Protein AF-K6UNY4-F1 (afdb_monomer)

Solvent-accessible surface area (backbone atoms only — not comparable to full-atom values): 10198 Å² total; per-residue (Å²): 124,70,64,75,51,52,80,53,54,54,68,61,72,96,62,95,69,88,68,88,69,83,76,69,54,74,38,90,79,44,67,86,55,90,56,99,63,48,75,35,54,41,42,30,48,42,50,26,50,41,54,35,52,52,50,40,58,73,66,72,37,72,72,58,36,53,54,44,44,56,48,51,52,43,45,47,40,52,61,32,39,60,62,66,69,56,60,66,61,49,50,51,46,54,44,52,56,46,47,61,55,45,84,70,66,90,60,45,66,65,61,68,76,61,51,59,73,58,47,54,54,48,46,54,54,51,49,52,52,53,41,50,60,67,50,71,81,58,101,50,92,62,46,68,57,50,43,48,54,39,48,53,52,50,52,52,53,50,52,54,41,73,74,38,96,55,65,78,76,77,75,121

Mean predicted ali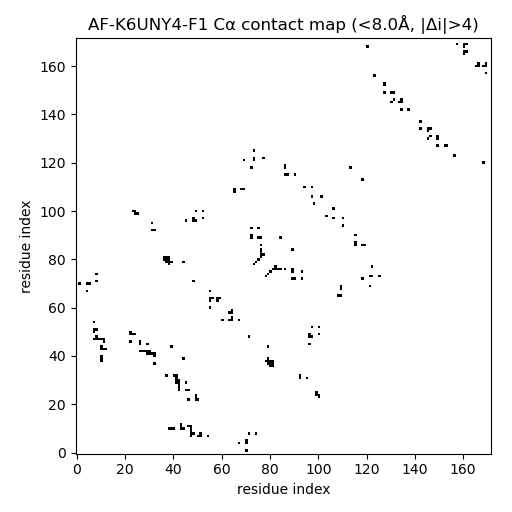gned error: 9.31 Å

Radius of gyration: 17.4 Å; Cα contacts (8 Å, |Δi|>4): 136; chains: 1; bounding box: 46×44×34 Å

Foldseek 3Di:
DCVVLVVLADLDDPDPDDDPDPPQFDLVPFPLDPDPQFPHHRSSLLSSLLSSVVVLVVVVDPVSVQVSLLVNLLCQCCPGVVVPDALVSSLVVSVVSVCRNDVDCPCVCSNPVDDRVRSVLSNLVVVLVVLVVVLPPDPDPCNVVSVVVSVVSVVVVVVVCVPDPNVVSVPD

Organism: Plasmodium cynomolgi (strain B) (NCBI:txid1120755)

Secondary structure (DSSP, 8-state):
-THHHHTT----------------S-GGG------TT-SS-HHHHHHHHHHHHHHHHHHT-HHHHHHHHHHHHHIIIIIISTT-S-HHHHHHHHHHHHHHH-SSSTTHHHHHS--HHHHHHHHHHHHHHHHHHHHTT--STTHHHHHHHHHHHHHHHHHHHHTSS-GGGS--

Structure (mmCIF, N/CA/C/O backbone):
data_AF-K6UNY4-F1
#
_entry.id   AF-K6UNY4-F1
#
loop_
_atom_site.group_PDB
_atom_site.id
_atom_site.type_symbol
_atom_site.label_atom_id
_atom_site.label_alt_id
_atom_site.label_comp_id
_atom_site.label_asym_id
_atom_site.label_entity_id
_atom_site.label_seq_id
_atom_site.pdbx_PDB_ins_code
_atom_site.Cartn_x
_atom_site.Cartn_y
_atom_site.Cartn_z
_atom_site.occupancy
_atom_site.B_iso_or_equiv
_atom_site.auth_seq_id
_atom_site.auth_comp_id
_atom_site.auth_asym_id
_atom_site.auth_atom_id
_atom_site.pdbx_PDB_model_num
ATOM 1 N N . SER A 1 1 ? -12.099 0.146 -11.524 1.00 65.62 1 SER A N 1
ATOM 2 C CA . SER A 1 1 ? -12.170 -0.749 -10.352 1.00 65.62 1 SER A CA 1
ATOM 3 C C . SER A 1 1 ? -10.755 -1.047 -9.878 1.00 65.62 1 SER A C 1
ATOM 5 O O . SER A 1 1 ? -9.877 -1.107 -10.731 1.00 65.62 1 SER A O 1
ATOM 7 N N . PHE A 1 2 ? -10.517 -1.182 -8.568 1.00 79.25 2 PHE A N 1
ATOM 8 C CA . PHE A 1 2 ? -9.184 -1.480 -8.015 1.00 79.25 2 PHE A CA 1
ATOM 9 C C . PHE A 1 2 ? -8.770 -2.955 -8.1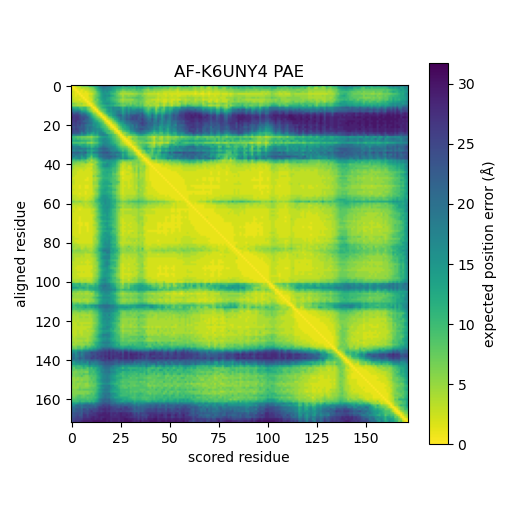47 1.00 79.25 2 PHE A C 1
ATOM 11 O O . PHE A 1 2 ? -7.586 -3.254 -8.019 1.00 79.25 2 PHE A O 1
ATOM 18 N N . THR A 1 3 ? -9.693 -3.855 -8.504 1.00 80.75 3 THR A N 1
ATOM 19 C CA . THR A 1 3 ? -9.391 -5.280 -8.751 1.00 80.75 3 THR A CA 1
ATOM 20 C C . THR A 1 3 ? -8.333 -5.496 -9.832 1.00 80.75 3 THR A C 1
ATOM 22 O O . THR A 1 3 ? -7.599 -6.477 -9.792 1.00 80.75 3 THR A O 1
ATOM 25 N N . VAL A 1 4 ? -8.192 -4.560 -10.779 1.00 86.81 4 VAL A N 1
ATOM 26 C CA . VAL A 1 4 ? -7.138 -4.627 -11.807 1.00 86.81 4 VAL A CA 1
ATOM 27 C C . VAL A 1 4 ? -5.727 -4.558 -11.221 1.00 86.81 4 VAL A C 1
ATOM 29 O O . VAL A 1 4 ? -4.806 -5.071 -11.844 1.00 86.81 4 VAL A O 1
ATOM 32 N N . TYR A 1 5 ? -5.556 -3.926 -10.056 1.00 90.44 5 TYR A N 1
ATOM 33 C CA . TYR A 1 5 ? -4.274 -3.842 -9.354 1.00 90.44 5 TYR A CA 1
ATOM 34 C C . TYR A 1 5 ? -4.118 -4.971 -8.334 1.00 90.44 5 TYR A C 1
ATOM 36 O O . TYR A 1 5 ? -3.017 -5.481 -8.168 1.00 90.44 5 TYR A O 1
ATOM 44 N N . GLU A 1 6 ? -5.216 -5.400 -7.703 1.00 85.69 6 GLU A N 1
ATOM 45 C CA . GLU A 1 6 ? -5.237 -6.537 -6.771 1.00 85.69 6 GLU A CA 1
ATOM 46 C C . GLU A 1 6 ? -4.654 -7.803 -7.400 1.00 85.69 6 GLU A C 1
ATOM 48 O O . GLU A 1 6 ? -3.786 -8.447 -6.821 1.00 85.69 6 GLU A O 1
ATOM 53 N N . ASN A 1 7 ? -5.039 -8.096 -8.642 1.00 85.19 7 ASN A N 1
ATOM 54 C CA . ASN A 1 7 ? -4.540 -9.261 -9.374 1.00 85.19 7 ASN A CA 1
ATOM 55 C C . ASN A 1 7 ? -3.038 -9.195 -9.706 1.00 85.19 7 ASN A C 1
ATOM 57 O O . ASN A 1 7 ? -2.475 -10.191 -10.149 1.00 85.19 7 ASN A O 1
ATOM 61 N N . GLN A 1 8 ? -2.401 -8.036 -9.529 1.00 87.94 8 GLN A N 1
ATOM 62 C CA . GLN A 1 8 ? -0.983 -7.811 -9.815 1.00 87.94 8 GLN A CA 1
ATOM 63 C C . GLN A 1 8 ? -0.127 -7.762 -8.538 1.00 87.94 8 GLN A C 1
ATOM 65 O O . GLN A 1 8 ? 1.098 -7.759 -8.628 1.00 87.94 8 GLN A O 1
ATOM 70 N N . LEU A 1 9 ? -0.747 -7.727 -7.350 1.00 87.19 9 LEU A N 1
ATOM 71 C CA . LEU A 1 9 ? -0.067 -7.638 -6.056 1.00 87.19 9 LEU A CA 1
ATOM 72 C C . LEU A 1 9 ? -0.468 -8.805 -5.155 1.00 87.19 9 LEU A C 1
ATOM 74 O O . LEU A 1 9 ? -1.556 -8.849 -4.587 1.00 87.19 9 LEU A O 1
ATOM 78 N N . SER A 1 10 ? 0.452 -9.744 -4.964 1.00 83.25 10 SER A N 1
ATOM 79 C CA . SER A 1 10 ? 0.277 -10.859 -4.034 1.00 83.25 10 SER A CA 1
ATOM 80 C C . SER A 1 10 ? 1.599 -11.208 -3.359 1.00 83.25 10 SER A C 1
ATOM 82 O O . SER A 1 10 ? 2.664 -10.985 -3.932 1.00 83.25 10 SER A O 1
ATOM 84 N N . CYS A 1 11 ? 1.544 -11.767 -2.143 1.00 77.62 11 CYS A N 1
ATOM 85 C CA . CYS A 1 11 ? 2.713 -12.441 -1.582 1.00 77.62 11 CYS A CA 1
ATOM 86 C C . CYS A 1 11 ? 2.977 -13.675 -2.460 1.00 77.62 11 CYS A C 1
ATOM 88 O O . CYS A 1 11 ? 2.321 -14.706 -2.287 1.00 77.62 11 CYS A O 1
ATOM 90 N N . VAL A 1 12 ? 3.874 -13.572 -3.441 1.00 65.50 12 VAL A N 1
ATOM 91 C CA . VAL A 1 12 ? 4.256 -14.726 -4.260 1.00 65.50 12 VAL A CA 1
ATOM 92 C C . VAL A 1 12 ? 4.919 -15.733 -3.325 1.00 65.50 12 VAL A C 1
ATOM 94 O O . VAL A 1 12 ? 5.939 -15.431 -2.710 1.00 65.50 12 VAL A O 1
ATOM 97 N N . LYS A 1 13 ? 4.312 -16.912 -3.159 1.00 53.78 13 LYS A N 1
ATOM 98 C CA . LYS A 1 13 ? 4.982 -18.030 -2.489 1.00 53.78 13 LYS A CA 1
ATOM 99 C C . LYS A 1 13 ? 6.127 -18.465 -3.393 1.00 53.78 13 LYS A C 1
ATOM 101 O O . LYS A 1 13 ? 5.917 -18.556 -4.600 1.00 53.78 13 LYS A O 1
ATOM 106 N N . ASP A 1 14 ? 7.304 -18.722 -2.830 1.00 47.94 14 ASP A N 1
ATOM 107 C CA . ASP A 1 14 ? 8.400 -19.337 -3.576 1.00 47.94 14 ASP A CA 1
ATOM 108 C C . ASP A 1 14 ? 7.951 -20.745 -4.007 1.00 47.94 14 ASP A C 1
ATOM 110 O O . ASP A 1 14 ? 8.086 -21.712 -3.265 1.00 47.94 14 ASP A O 1
ATOM 114 N N . ASN A 1 15 ? 7.332 -20.843 -5.179 1.00 39.41 15 ASN A N 1
ATOM 115 C CA . ASN A 1 15 ? 7.128 -22.093 -5.889 1.00 39.41 15 ASN A CA 1
ATOM 116 C C . ASN A 1 15 ? 8.170 -22.118 -7.010 1.00 39.41 15 ASN A C 1
ATOM 118 O O . ASN A 1 15 ? 8.270 -21.157 -7.772 1.00 39.41 15 ASN A O 1
ATOM 122 N N . GLU A 1 16 ? 8.925 -23.212 -7.105 1.00 41.25 16 GLU A N 1
ATOM 123 C CA . GLU A 1 16 ? 9.970 -23.500 -8.105 1.00 41.25 16 GLU A CA 1
ATOM 124 C C . GLU A 1 16 ? 9.465 -23.588 -9.563 1.00 41.25 16 GLU A C 1
ATOM 126 O O . GLU A 1 16 ? 10.080 -24.250 -10.396 1.00 41.25 16 GLU A O 1
ATOM 131 N N . ASP A 1 17 ? 8.355 -22.946 -9.9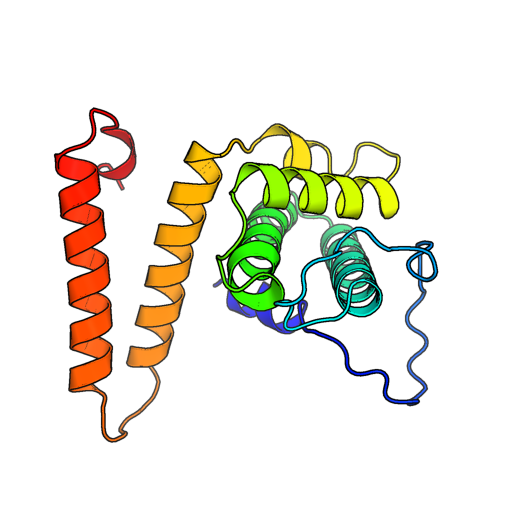22 1.00 33.78 17 ASP A N 1
ATOM 132 C CA . ASP A 1 17 ? 7.822 -23.030 -11.278 1.00 33.78 17 ASP A CA 1
ATOM 133 C C . ASP A 1 17 ? 8.307 -21.856 -12.131 1.00 33.78 17 ASP A C 1
ATOM 135 O O . ASP A 1 17 ? 7.710 -20.781 -12.143 1.00 33.78 17 ASP A O 1
ATOM 139 N N . GLY A 1 18 ? 9.466 -22.066 -12.764 1.00 41.44 18 GLY A N 1
ATOM 140 C CA . GLY A 1 18 ? 9.686 -21.969 -14.217 1.00 41.44 18 GLY A CA 1
ATOM 141 C C . GLY A 1 18 ? 9.298 -20.717 -15.014 1.00 41.44 18 GLY A C 1
ATOM 142 O O . GLY A 1 18 ? 9.656 -20.634 -16.188 1.00 41.44 18 GLY A O 1
ATOM 143 N N . SER A 1 19 ? 8.610 -19.730 -14.449 1.00 38.00 19 SER A N 1
ATOM 144 C CA . SER A 1 19 ? 8.221 -18.524 -15.167 1.00 38.00 19 SER A CA 1
ATOM 145 C C . SER A 1 19 ? 9.337 -17.499 -15.032 1.00 38.00 19 SER A C 1
ATOM 147 O O . SER A 1 19 ? 9.610 -16.987 -13.947 1.00 38.00 19 SER A O 1
ATOM 149 N N . THR A 1 20 ? 10.017 -17.222 -16.144 1.00 35.47 20 THR A N 1
ATOM 150 C CA . THR A 1 20 ? 11.133 -16.275 -16.231 1.00 35.47 20 THR A CA 1
ATOM 151 C C . THR A 1 20 ? 10.605 -14.849 -16.075 1.00 35.47 20 THR A C 1
ATOM 153 O O . THR A 1 20 ? 10.439 -14.099 -17.034 1.00 35.47 20 THR A O 1
ATOM 156 N N . VAL A 1 21 ? 10.284 -14.476 -14.841 1.00 42.53 21 VAL A N 1
ATOM 157 C CA . VAL A 1 21 ? 10.074 -13.086 -14.461 1.00 42.53 21 VAL A CA 1
ATOM 158 C C . VAL A 1 21 ? 11.443 -12.427 -14.541 1.00 42.53 21 VAL A C 1
ATOM 160 O O . VAL A 1 21 ? 12.383 -12.860 -13.877 1.00 42.53 21 VAL A O 1
ATOM 163 N N . ILE A 1 22 ? 11.586 -11.421 -15.400 1.00 38.44 22 ILE A N 1
ATOM 164 C CA . ILE A 1 22 ? 12.804 -10.616 -15.450 1.00 38.44 22 ILE A CA 1
ATOM 165 C C . ILE A 1 22 ? 12.856 -9.849 -14.124 1.00 38.44 22 ILE A C 1
ATOM 167 O O . ILE A 1 22 ? 12.166 -8.848 -13.953 1.00 38.44 22 ILE A O 1
ATOM 171 N N . ILE A 1 23 ? 13.620 -10.371 -13.162 1.00 45.38 23 ILE A N 1
ATOM 172 C CA . ILE A 1 23 ? 13.859 -9.737 -11.863 1.00 45.38 23 ILE A CA 1
ATOM 173 C C . ILE A 1 23 ? 14.762 -8.532 -12.124 1.00 45.38 23 ILE A C 1
ATOM 175 O O . ILE A 1 23 ? 15.988 -8.634 -12.131 1.00 45.38 23 ILE A O 1
ATOM 179 N N . THR A 1 24 ? 14.159 -7.387 -12.416 1.00 45.94 24 THR A N 1
ATOM 180 C CA . THR A 1 24 ? 14.862 -6.107 -12.456 1.00 45.94 24 THR A CA 1
ATOM 181 C C . THR A 1 24 ? 14.805 -5.480 -11.068 1.00 45.94 24 THR A C 1
ATOM 183 O O . THR A 1 24 ? 13.966 -4.623 -10.803 1.00 45.94 24 THR A O 1
ATOM 186 N N . GLY A 1 25 ? 15.705 -5.936 -10.196 1.00 54.66 25 GLY A N 1
ATOM 187 C CA . GLY A 1 25 ? 16.017 -5.304 -8.917 1.00 54.66 25 GLY A CA 1
ATOM 188 C C . GLY A 1 25 ? 16.633 -6.270 -7.893 1.00 54.66 25 GLY A C 1
ATOM 189 O O . GLY A 1 25 ? 16.647 -7.488 -8.064 1.00 54.66 25 GLY A O 1
ATOM 190 N N . ASN A 1 26 ? 17.304 -5.730 -6.869 1.00 68.81 26 ASN A N 1
ATOM 191 C CA . ASN A 1 26 ? 18.214 -6.504 -6.007 1.00 68.81 26 ASN A CA 1
ATOM 192 C C . ASN A 1 26 ? 17.502 -7.176 -4.805 1.00 68.81 26 ASN A C 1
ATOM 194 O O . ASN A 1 26 ? 17.989 -7.070 -3.676 1.00 68.81 26 ASN A O 1
ATOM 198 N N . CYS A 1 27 ? 16.258 -7.664 -4.911 1.00 79.38 27 CYS A N 1
ATOM 199 C CA . CYS A 1 27 ? 15.427 -8.002 -3.726 1.00 79.38 27 CYS A CA 1
ATOM 200 C C . CYS A 1 27 ? 16.036 -9.012 -2.738 1.00 79.38 27 CYS A C 1
ATOM 202 O O . CYS A 1 27 ? 15.536 -9.140 -1.623 1.00 79.38 27 CYS A O 1
ATOM 204 N N . ASN A 1 28 ? 17.099 -9.714 -3.126 1.00 74.12 28 ASN A N 1
ATOM 205 C CA . ASN A 1 28 ? 17.762 -10.729 -2.311 1.00 74.12 28 ASN A CA 1
ATOM 206 C C . ASN A 1 28 ? 18.360 -10.170 -1.006 1.00 74.12 28 ASN A C 1
ATOM 208 O O . ASN A 1 28 ? 18.362 -10.878 -0.006 1.00 74.12 28 ASN A O 1
ATOM 212 N N . ASP A 1 29 ? 18.772 -8.897 -0.993 1.00 75.69 29 ASP A N 1
ATOM 213 C CA . ASP A 1 29 ? 19.346 -8.238 0.194 1.00 75.69 29 ASP A CA 1
ATOM 214 C C . ASP A 1 29 ? 18.340 -7.322 0.916 1.00 75.69 29 ASP A C 1
ATOM 216 O O . ASP A 1 29 ? 18.713 -6.481 1.738 1.00 75.69 29 ASP A O 1
ATOM 220 N N . PHE A 1 30 ? 17.054 -7.390 0.559 1.00 79.31 30 PHE A N 1
ATOM 221 C CA . PHE A 1 30 ? 16.054 -6.493 1.122 1.00 79.31 30 PHE A CA 1
ATOM 222 C C . PHE A 1 30 ? 15.593 -6.959 2.511 1.00 79.31 30 PHE A C 1
ATOM 224 O O . PHE A 1 30 ? 14.796 -7.888 2.640 1.00 79.31 30 PHE A O 1
ATOM 231 N N . ASN A 1 31 ? 16.035 -6.229 3.539 1.00 70.00 31 ASN A N 1
ATOM 232 C CA . ASN A 1 31 ? 15.664 -6.435 4.944 1.00 70.00 31 ASN A CA 1
ATOM 233 C C . ASN A 1 31 ? 14.775 -5.311 5.507 1.00 70.00 31 ASN A C 1
ATOM 235 O O . ASN A 1 31 ? 14.704 -5.133 6.717 1.00 70.00 31 ASN A O 1
ATOM 239 N N . GLY A 1 32 ? 14.077 -4.548 4.656 1.00 63.88 32 GLY A N 1
ATOM 240 C CA . GLY A 1 32 ? 13.306 -3.363 5.074 1.00 63.88 32 GLY A CA 1
ATOM 241 C C . GLY A 1 32 ? 12.095 -3.637 5.983 1.00 63.88 32 GLY A C 1
ATOM 242 O O . GLY A 1 32 ? 11.385 -2.709 6.355 1.00 63.88 32 GLY A O 1
ATOM 243 N N . LEU A 1 33 ? 11.842 -4.897 6.346 1.00 64.44 33 LEU A N 1
ATOM 244 C CA . LEU A 1 33 ? 10.772 -5.314 7.245 1.00 64.44 33 LEU A CA 1
ATOM 245 C C . LEU A 1 33 ? 11.342 -6.208 8.351 1.00 64.44 33 LEU A C 1
ATOM 247 O O . LEU A 1 33 ? 11.385 -7.425 8.213 1.00 64.44 33 LEU A O 1
ATOM 251 N N . ASP A 1 34 ? 11.709 -5.609 9.483 1.00 57.78 34 ASP A N 1
ATOM 252 C CA . ASP A 1 34 ? 12.049 -6.335 10.721 1.00 57.78 34 ASP A CA 1
ATOM 253 C C . ASP A 1 34 ? 10.801 -6.527 11.614 1.00 57.78 34 ASP A C 1
ATOM 255 O O . ASP A 1 34 ? 10.824 -6.489 12.846 1.00 57.78 34 ASP A O 1
ATOM 259 N N . LEU A 1 35 ? 9.638 -6.653 10.968 1.00 55.28 35 LEU A N 1
ATOM 260 C CA . LEU A 1 35 ? 8.340 -6.658 11.625 1.00 55.28 35 LEU A CA 1
ATOM 261 C C . LEU A 1 35 ? 7.849 -8.100 11.751 1.00 55.28 35 LEU A C 1
ATOM 263 O O . LEU A 1 35 ? 7.453 -8.726 10.770 1.00 55.28 35 LEU A O 1
ATOM 267 N N . LYS A 1 36 ? 7.807 -8.598 12.993 1.00 56.34 36 LYS A N 1
ATOM 268 C CA . LYS A 1 36 ? 7.304 -9.929 13.407 1.00 56.34 36 LYS A CA 1
ATOM 269 C C . LYS A 1 36 ? 5.839 -10.228 13.018 1.00 56.34 36 LYS A C 1
ATOM 271 O O . LYS A 1 36 ? 5.296 -11.249 13.423 1.00 56.34 36 LYS A O 1
ATOM 276 N N . TRP A 1 37 ? 5.192 -9.338 12.270 1.00 56.53 37 TRP A N 1
ATOM 277 C CA . TRP A 1 37 ? 3.754 -9.316 12.000 1.00 56.53 37 TRP A CA 1
ATOM 278 C C . TRP A 1 37 ? 3.422 -9.188 10.513 1.00 56.53 37 TRP A C 1
ATOM 280 O O . TRP A 1 37 ? 2.341 -8.717 10.169 1.00 56.53 37 TRP A O 1
ATOM 290 N N . THR A 1 38 ? 4.348 -9.561 9.632 1.00 65.44 38 THR A N 1
ATOM 291 C CA . THR A 1 38 ? 4.150 -9.443 8.189 1.00 65.44 38 THR A CA 1
ATOM 292 C C . THR A 1 38 ? 3.511 -10.698 7.606 1.00 65.44 38 THR A C 1
ATOM 294 O O . THR A 1 38 ? 3.878 -11.826 7.938 1.00 65.44 38 THR A O 1
ATOM 297 N N . LYS A 1 39 ? 2.528 -10.507 6.721 1.00 76.31 39 LYS A N 1
ATOM 298 C CA . LYS A 1 39 ? 1.897 -11.611 5.978 1.00 76.31 39 LYS A CA 1
ATOM 299 C C . LYS A 1 39 ? 2.778 -12.122 4.831 1.00 76.31 39 LYS A C 1
ATOM 301 O O . LYS A 1 39 ? 2.671 -13.287 4.456 1.00 76.31 39 LYS A O 1
ATOM 306 N N . CYS A 1 40 ? 3.629 -11.252 4.283 1.00 80.38 40 CYS A N 1
ATOM 307 C CA . CYS A 1 40 ? 4.660 -11.590 3.304 1.00 80.38 40 CYS A CA 1
ATOM 308 C C . CYS A 1 40 ? 6.047 -11.403 3.937 1.00 80.38 40 CYS A C 1
ATOM 310 O O . CYS A 1 40 ? 6.236 -10.466 4.708 1.00 80.38 40 CYS A O 1
ATOM 312 N N . SER A 1 41 ? 7.048 -12.197 3.551 1.00 83.69 41 SER A N 1
ATOM 313 C CA . SER A 1 41 ? 8.437 -11.879 3.915 1.00 83.69 41 SER A CA 1
ATOM 314 C C . SER A 1 41 ? 8.912 -10.578 3.246 1.00 83.69 41 SER A C 1
ATOM 316 O O . SER A 1 41 ? 8.320 -10.116 2.262 1.00 83.69 41 SER A O 1
ATOM 318 N N . SER A 1 42 ? 10.008 -9.994 3.736 1.00 83.31 42 SER A N 1
ATOM 319 C CA . SER A 1 42 ? 10.645 -8.815 3.127 1.00 83.31 42 SER A CA 1
ATOM 320 C C . SER A 1 42 ? 10.933 -9.042 1.641 1.00 83.31 42 SER A C 1
ATOM 322 O O . SER A 1 42 ? 10.519 -8.249 0.796 1.00 83.31 42 SER A O 1
ATOM 324 N N . ILE A 1 43 ? 11.551 -10.178 1.310 1.00 84.50 43 ILE A N 1
ATOM 325 C CA . ILE A 1 43 ? 11.901 -10.555 -0.066 1.00 84.50 43 ILE A CA 1
ATOM 326 C C . ILE A 1 43 ? 10.644 -10.707 -0.932 1.00 84.50 43 ILE A C 1
ATOM 328 O O . ILE A 1 43 ? 10.601 -10.187 -2.046 1.00 84.50 43 ILE A O 1
ATOM 332 N N . GLN A 1 44 ? 9.601 -11.373 -0.424 1.00 85.94 44 GLN A N 1
ATOM 333 C CA . GLN A 1 44 ? 8.336 -11.538 -1.150 1.00 85.94 44 GLN A CA 1
ATOM 334 C C . GLN A 1 44 ? 7.658 -10.194 -1.415 1.00 85.94 44 GLN A C 1
ATOM 336 O O . GLN A 1 44 ? 7.168 -9.959 -2.517 1.00 85.94 44 GLN A O 1
ATOM 341 N N . THR A 1 45 ? 7.664 -9.303 -0.422 1.00 88.31 45 THR A N 1
ATOM 342 C CA . THR A 1 45 ? 7.123 -7.945 -0.546 1.00 88.31 45 THR A CA 1
ATOM 343 C C . THR A 1 45 ? 7.866 -7.165 -1.623 1.00 88.31 45 THR A C 1
ATOM 345 O O . THR A 1 45 ? 7.237 -6.583 -2.503 1.00 88.31 45 THR A O 1
ATOM 348 N N . CYS A 1 46 ? 9.199 -7.208 -1.591 1.00 89.06 46 CYS A N 1
ATOM 349 C CA . CYS A 1 46 ? 10.048 -6.548 -2.573 1.00 89.06 46 CYS A CA 1
ATOM 350 C C . CYS A 1 46 ? 9.763 -7.051 -3.994 1.00 89.06 46 CYS A C 1
ATOM 352 O O . CYS A 1 46 ? 9.442 -6.252 -4.870 1.00 89.06 46 CYS A O 1
ATOM 354 N N . ARG A 1 47 ? 9.757 -8.374 -4.210 1.00 88.06 47 ARG A N 1
ATOM 355 C CA . ARG A 1 47 ? 9.492 -8.973 -5.530 1.00 88.06 47 ARG A CA 1
ATOM 356 C C . ARG A 1 47 ? 8.093 -8.647 -6.054 1.00 88.06 47 ARG A C 1
ATOM 358 O O . ARG A 1 47 ? 7.927 -8.373 -7.240 1.00 88.06 47 ARG A O 1
ATOM 365 N N . ALA A 1 48 ? 7.084 -8.671 -5.183 1.00 90.38 48 ALA A N 1
ATOM 366 C CA . ALA A 1 48 ? 5.721 -8.306 -5.555 1.00 90.38 48 ALA A CA 1
ATOM 367 C C . ALA A 1 48 ? 5.642 -6.848 -6.031 1.00 90.38 48 ALA A C 1
ATOM 369 O O . ALA A 1 48 ? 5.011 -6.568 -7.050 1.00 90.38 48 ALA A O 1
ATOM 370 N N . VAL A 1 49 ? 6.320 -5.935 -5.331 1.00 91.50 49 VAL A N 1
ATOM 371 C CA . VAL A 1 49 ? 6.372 -4.520 -5.710 1.00 91.50 49 VAL A CA 1
ATOM 372 C C . VAL A 1 49 ? 7.158 -4.305 -7.001 1.00 91.50 49 VAL A C 1
ATOM 374 O O . VAL A 1 49 ? 6.661 -3.598 -7.870 1.00 91.50 49 VAL A O 1
ATOM 377 N N . GLU A 1 50 ? 8.315 -4.941 -7.191 1.00 89.50 50 GLU A N 1
ATOM 378 C CA . GLU A 1 50 ? 9.074 -4.839 -8.450 1.00 89.50 50 GLU A CA 1
ATOM 379 C C . GLU A 1 50 ? 8.239 -5.286 -9.658 1.00 89.50 50 GLU A C 1
ATOM 381 O O . GLU A 1 50 ? 8.147 -4.570 -10.657 1.00 89.50 50 GLU A O 1
ATOM 386 N N . ASN A 1 51 ? 7.558 -6.431 -9.553 1.00 89.44 51 ASN A N 1
ATOM 387 C CA . ASN A 1 51 ? 6.672 -6.924 -10.609 1.00 89.44 51 ASN A CA 1
ATOM 388 C C . ASN A 1 51 ? 5.523 -5.958 -10.892 1.00 89.44 51 ASN A C 1
ATOM 390 O O . ASN A 1 51 ? 5.179 -5.705 -12.048 1.00 89.44 51 ASN A O 1
ATOM 394 N N . PHE A 1 52 ? 4.944 -5.391 -9.838 1.00 93.00 52 PHE A N 1
ATOM 395 C CA . PHE A 1 52 ? 3.868 -4.427 -9.970 1.00 93.00 52 PHE A CA 1
ATOM 396 C C . PHE A 1 52 ? 4.332 -3.130 -10.642 1.00 93.00 52 PHE A C 1
ATOM 398 O O . PHE A 1 52 ? 3.655 -2.632 -11.540 1.00 93.00 52 PHE A O 1
ATOM 405 N N . LEU A 1 53 ? 5.493 -2.594 -10.261 1.00 92.19 53 LEU A N 1
ATOM 406 C CA . LEU A 1 53 ? 6.059 -1.385 -10.862 1.00 92.19 53 LEU A CA 1
ATOM 407 C C . LEU A 1 53 ? 6.429 -1.613 -12.335 1.00 92.19 53 LEU A C 1
ATOM 409 O O . LEU A 1 53 ? 6.071 -0.783 -13.174 1.00 92.19 53 LEU A O 1
ATOM 413 N N . ASN A 1 54 ? 7.003 -2.774 -12.671 1.00 90.31 54 ASN A N 1
ATOM 414 C CA . ASN A 1 54 ? 7.205 -3.225 -14.055 1.00 90.31 54 ASN A CA 1
ATOM 415 C C . ASN A 1 54 ? 5.898 -3.202 -14.856 1.00 90.31 54 ASN A C 1
ATOM 417 O O . ASN A 1 54 ? 5.835 -2.647 -15.958 1.00 90.31 54 ASN A O 1
ATOM 421 N N . HIS A 1 55 ? 4.827 -3.756 -14.286 1.00 91.69 55 HIS A N 1
ATOM 422 C CA . HIS A 1 55 ? 3.507 -3.737 -14.909 1.00 91.69 55 HIS A CA 1
ATOM 423 C C . HIS A 1 55 ? 2.995 -2.303 -15.118 1.00 91.69 55 HIS A C 1
ATOM 425 O O . HIS A 1 55 ? 2.599 -1.949 -16.231 1.00 91.69 55 HIS A O 1
ATOM 431 N N . LEU A 1 56 ? 3.063 -1.442 -14.096 1.00 92.25 56 LEU A N 1
ATOM 432 C CA . LEU A 1 56 ? 2.647 -0.039 -14.210 1.00 92.25 56 LEU A CA 1
ATOM 433 C C . LEU A 1 56 ? 3.422 0.715 -15.299 1.00 92.25 56 LEU A C 1
ATOM 435 O O . LEU A 1 56 ? 2.816 1.494 -16.040 1.00 92.25 56 LEU A O 1
ATOM 439 N N . GLN A 1 57 ? 4.733 0.485 -15.405 1.00 90.25 57 GLN A N 1
ATOM 440 C CA . GLN A 1 57 ? 5.581 1.101 -16.423 1.00 90.25 57 GLN A CA 1
ATOM 441 C C . GLN A 1 57 ? 5.205 0.619 -17.829 1.00 90.25 57 GLN A C 1
ATOM 443 O O . GLN A 1 57 ? 5.064 1.439 -18.737 1.00 90.25 57 GLN A O 1
ATOM 448 N N . SER A 1 58 ? 4.959 -0.684 -18.004 1.00 90.19 58 SER A N 1
ATOM 449 C CA . SER A 1 58 ? 4.580 -1.269 -19.299 1.00 90.19 58 SER A CA 1
ATOM 450 C C . SER A 1 58 ? 3.261 -0.716 -19.854 1.00 90.19 58 SER A C 1
ATOM 452 O O . SER A 1 58 ? 3.099 -0.566 -21.064 1.00 90.19 58 SER A O 1
ATOM 454 N N . MET A 1 59 ? 2.329 -0.346 -18.970 1.00 90.69 59 MET A N 1
ATOM 455 C CA . MET A 1 59 ? 1.028 0.205 -19.353 1.00 90.69 59 MET A CA 1
ATOM 456 C C . MET A 1 59 ? 1.115 1.644 -19.881 1.00 90.69 59 MET A C 1
ATOM 458 O O . MET A 1 59 ? 0.185 2.086 -20.557 1.00 90.69 59 MET A O 1
ATOM 462 N N . ASN A 1 60 ? 2.198 2.368 -19.564 1.00 85.88 60 ASN A N 1
ATOM 463 C CA . ASN A 1 60 ? 2.522 3.713 -20.053 1.00 85.88 60 ASN A CA 1
ATOM 464 C C . ASN A 1 60 ? 1.345 4.717 -20.000 1.00 85.88 60 ASN A C 1
ATOM 466 O O . ASN A 1 60 ? 1.067 5.451 -20.951 1.00 85.88 60 ASN A O 1
ATOM 470 N N . LYS A 1 61 ? 0.600 4.728 -18.887 1.00 90.88 61 LYS A N 1
ATOM 471 C CA . LYS A 1 61 ? -0.573 5.593 -18.678 1.00 90.88 61 LYS A CA 1
ATOM 472 C C . LYS A 1 61 ? -0.496 6.275 -17.321 1.00 90.88 61 LYS A C 1
ATOM 474 O O . LYS A 1 61 ? -0.713 5.632 -16.301 1.00 90.88 61 LYS A O 1
ATOM 479 N N . ALA A 1 62 ? -0.301 7.593 -17.315 1.00 87.81 62 ALA A N 1
ATOM 480 C CA . ALA A 1 62 ? -0.098 8.366 -16.087 1.00 87.81 62 ALA A CA 1
ATOM 481 C C . ALA A 1 62 ? -1.188 8.145 -15.018 1.00 87.81 62 ALA A C 1
ATOM 483 O O . ALA A 1 62 ? -0.864 7.920 -13.857 1.00 87.81 62 ALA A O 1
ATOM 484 N N . SER A 1 63 ? -2.472 8.148 -15.399 1.00 89.19 63 SER A N 1
ATOM 485 C CA . SER A 1 63 ? -3.582 7.924 -14.457 1.00 89.19 63 SER A CA 1
ATOM 486 C C . SER A 1 63 ? -3.660 6.484 -13.940 1.00 89.19 63 SER A C 1
ATOM 488 O O . SER A 1 63 ? -4.096 6.255 -12.812 1.00 89.19 63 SER A O 1
ATOM 490 N N . TYR A 1 64 ? -3.233 5.508 -14.746 1.00 91.00 64 TYR A N 1
ATOM 491 C CA . TYR A 1 64 ? -3.135 4.110 -14.331 1.00 91.00 64 TYR A CA 1
ATOM 492 C C . TYR A 1 64 ? -1.994 3.932 -13.328 1.00 91.00 64 TYR A C 1
ATOM 494 O O . TYR A 1 64 ? -2.198 3.368 -12.259 1.00 91.00 64 TYR A O 1
ATOM 502 N N . THR A 1 65 ? -0.826 4.501 -13.623 1.00 90.88 65 THR A N 1
ATOM 503 C CA . THR A 1 65 ? 0.334 4.507 -12.728 1.00 90.88 65 THR A CA 1
ATOM 504 C C . THR A 1 65 ? 0.011 5.186 -11.398 1.00 90.88 65 THR A C 1
ATOM 506 O O . THR A 1 65 ? 0.270 4.618 -10.342 1.00 90.88 65 THR A O 1
ATOM 509 N N . GLU A 1 66 ? -0.626 6.360 -11.423 1.00 89.38 66 GLU A N 1
ATOM 510 C CA . GLU A 1 66 ? -0.994 7.091 -10.205 1.00 89.38 66 GLU A CA 1
ATOM 511 C C . GLU A 1 66 ? -1.955 6.284 -9.316 1.00 89.38 66 GLU A C 1
ATOM 513 O O . GLU A 1 66 ? -1.758 6.176 -8.104 1.00 89.38 66 GLU A O 1
ATOM 518 N N . ASN A 1 67 ? -2.985 5.676 -9.908 1.00 89.81 67 ASN A N 1
ATOM 519 C CA . ASN A 1 67 ? -3.928 4.834 -9.174 1.00 89.81 67 ASN A CA 1
ATOM 520 C C . ASN A 1 67 ? -3.305 3.507 -8.715 1.00 89.81 67 ASN A C 1
ATOM 522 O O . ASN A 1 67 ? -3.659 3.012 -7.646 1.00 89.81 67 ASN A O 1
ATOM 526 N N . GLY A 1 68 ? -2.354 2.965 -9.474 1.00 92.44 68 GLY A N 1
ATOM 527 C CA . GLY A 1 68 ? -1.559 1.814 -9.067 1.00 92.44 68 GLY A CA 1
ATOM 528 C C . GLY A 1 68 ? -0.721 2.117 -7.830 1.00 92.44 68 GLY A C 1
ATOM 529 O O . GLY A 1 68 ? -0.759 1.357 -6.869 1.00 92.44 68 GLY A O 1
ATOM 530 N N . CYS A 1 69 ? -0.054 3.269 -7.789 1.00 92.75 69 CYS A N 1
ATOM 531 C CA . CYS A 1 69 ? 0.725 3.703 -6.629 1.00 92.75 69 CYS A CA 1
ATOM 532 C C . CYS A 1 69 ? -0.133 3.889 -5.366 1.00 92.75 69 CYS A C 1
ATOM 534 O O . CYS A 1 69 ? 0.259 3.444 -4.287 1.00 92.75 69 CYS A O 1
ATOM 536 N N . LYS A 1 70 ? -1.346 4.450 -5.506 1.00 91.44 70 LYS A N 1
ATOM 537 C CA . LYS A 1 70 ? -2.348 4.503 -4.422 1.00 91.44 70 LYS A CA 1
ATOM 538 C C . LYS A 1 70 ? -2.660 3.109 -3.881 1.00 91.44 70 LYS A C 1
ATOM 540 O O . LYS A 1 70 ? -2.641 2.879 -2.674 1.00 91.44 70 LYS A O 1
ATOM 545 N N . TYR A 1 71 ? -2.947 2.177 -4.784 1.00 92.81 71 TYR A N 1
ATOM 546 C CA . TYR A 1 71 ? -3.310 0.820 -4.405 1.00 92.81 71 TYR A CA 1
ATOM 547 C C . TYR A 1 71 ? -2.132 0.047 -3.790 1.00 92.81 71 TYR A C 1
ATOM 549 O O . TYR A 1 71 ? -2.320 -0.661 -2.806 1.00 92.81 71 TYR A O 1
ATOM 557 N N . MET A 1 72 ? -0.910 0.229 -4.296 1.00 94.00 72 MET A N 1
ATOM 558 C CA . MET A 1 72 ? 0.297 -0.381 -3.733 1.00 94.00 72 MET A CA 1
ATOM 559 C C . MET A 1 72 ? 0.526 0.038 -2.281 1.00 94.00 72 MET A C 1
ATOM 561 O O . MET A 1 72 ? 0.823 -0.812 -1.444 1.00 94.00 72 MET A O 1
ATOM 565 N N . TYR A 1 73 ? 0.333 1.322 -1.960 1.00 93.56 73 TYR A N 1
ATOM 566 C CA . TYR A 1 73 ? 0.401 1.784 -0.575 1.00 93.56 73 TYR A CA 1
ATOM 567 C C . TYR A 1 73 ? -0.644 1.090 0.309 1.00 93.56 73 TYR A C 1
ATOM 569 O O . TYR A 1 73 ? -0.317 0.607 1.391 1.00 93.56 73 TYR A O 1
ATOM 577 N N . TYR A 1 74 ? -1.892 0.999 -0.163 1.00 92.56 74 TYR A N 1
ATOM 578 C CA . TYR A 1 74 ? -2.952 0.281 0.548 1.00 92.56 74 TYR A CA 1
ATOM 579 C C . TYR A 1 74 ? -2.605 -1.184 0.792 1.00 92.56 74 TYR A C 1
ATOM 581 O O . TYR A 1 74 ? -2.763 -1.674 1.907 1.00 92.56 74 TYR A O 1
ATOM 589 N N . TRP A 1 75 ? -2.104 -1.871 -0.231 1.00 92.88 75 TRP A N 1
ATOM 590 C CA . TRP A 1 75 ? -1.692 -3.263 -0.127 1.00 92.88 75 TRP A CA 1
ATOM 591 C C . TRP A 1 75 ? -0.566 -3.440 0.901 1.00 92.88 75 TRP A C 1
ATOM 593 O O . TRP A 1 75 ? -0.675 -4.300 1.773 1.00 92.88 75 TRP A O 1
ATOM 603 N N . LEU A 1 76 ? 0.460 -2.582 0.883 1.00 91.94 76 LEU A N 1
ATOM 604 C CA . LEU A 1 76 ? 1.522 -2.606 1.893 1.00 91.94 76 LEU A CA 1
ATOM 605 C C . LEU A 1 76 ? 0.958 -2.397 3.301 1.00 91.94 76 LEU A C 1
ATOM 607 O O . LEU A 1 76 ? 1.190 -3.221 4.182 1.00 91.94 76 LEU A O 1
ATOM 611 N N . TYR A 1 77 ? 0.186 -1.330 3.511 1.00 91.62 77 TYR A N 1
ATOM 612 C CA . TYR A 1 77 ? -0.320 -0.977 4.835 1.00 91.62 77 TYR A CA 1
ATOM 613 C C . TYR A 1 77 ? -1.292 -2.021 5.394 1.00 91.62 77 TYR A C 1
ATOM 615 O O . TYR A 1 77 ? -1.117 -2.510 6.506 1.00 91.62 77 TYR A O 1
ATOM 623 N N . VAL A 1 78 ? -2.314 -2.384 4.619 1.00 88.88 78 VAL A N 1
ATOM 624 C CA . VAL A 1 78 ? -3.428 -3.204 5.108 1.00 88.88 78 VAL A CA 1
ATOM 625 C C . VAL A 1 78 ? -3.134 -4.691 4.984 1.00 88.88 78 VAL A C 1
ATOM 627 O O . VAL A 1 78 ? -3.446 -5.451 5.895 1.00 88.88 78 VAL A O 1
ATOM 630 N N . VAL A 1 79 ? -2.548 -5.131 3.868 1.00 86.62 79 VAL A N 1
ATOM 631 C CA . VAL A 1 79 ? -2.400 -6.564 3.569 1.00 86.62 79 VAL A CA 1
ATOM 632 C C . VAL A 1 79 ? -1.076 -7.115 4.082 1.00 86.62 79 VAL A C 1
ATOM 634 O O . VAL A 1 79 ? -1.062 -8.198 4.669 1.00 86.62 79 VAL A O 1
ATOM 637 N N . VAL A 1 80 ? 0.031 -6.404 3.857 1.00 88.38 80 VAL A N 1
ATOM 638 C CA . VAL A 1 80 ? 1.369 -6.876 4.253 1.00 88.38 80 VAL A CA 1
ATOM 639 C C . VAL A 1 80 ? 1.633 -6.603 5.728 1.00 88.38 80 VAL A C 1
ATOM 641 O O . VAL A 1 80 ? 2.089 -7.499 6.436 1.00 88.38 80 VAL A O 1
ATOM 644 N N . LEU A 1 81 ? 1.339 -5.380 6.172 1.00 88.31 81 LEU A N 1
ATOM 645 C CA . LEU A 1 81 ? 1.669 -4.855 7.498 1.00 88.31 81 LEU A CA 1
ATOM 646 C C . LEU A 1 81 ? 0.531 -4.975 8.522 1.00 88.31 81 LEU A C 1
ATOM 648 O O . LEU A 1 81 ? 0.717 -4.593 9.679 1.00 88.31 81 LEU A O 1
ATOM 652 N N . ASP A 1 82 ? -0.633 -5.485 8.107 1.00 87.31 82 ASP A N 1
ATOM 653 C CA . ASP A 1 82 ? -1.809 -5.695 8.966 1.00 87.31 82 ASP A CA 1
ATOM 654 C C . ASP A 1 82 ? -2.268 -4.413 9.690 1.00 87.31 82 ASP A C 1
ATOM 656 O O . ASP A 1 82 ? -2.768 -4.447 10.809 1.00 87.31 82 ASP A O 1
ATOM 660 N N . SER A 1 83 ? -2.045 -3.248 9.071 1.00 87.88 83 SER A N 1
ATOM 661 C CA . SER A 1 83 ? -2.330 -1.910 9.619 1.00 87.88 83 SER A CA 1
ATOM 662 C C . SER A 1 83 ? -1.703 -1.630 10.998 1.00 87.88 83 SER A C 1
ATOM 664 O O . SER A 1 83 ? -2.170 -0.758 11.726 1.00 87.88 83 SER A O 1
ATOM 666 N N . LYS A 1 84 ? -0.651 -2.367 11.382 1.00 86.00 84 LYS A N 1
ATOM 667 C CA . LYS A 1 84 ? 0.006 -2.261 12.697 1.00 86.00 84 LYS A CA 1
ATOM 668 C C . LYS A 1 84 ? 1.006 -1.110 12.839 1.00 86.00 84 LYS A C 1
ATOM 670 O O . LYS A 1 84 ? 0.976 -0.447 13.875 1.00 86.00 84 LYS A O 1
ATOM 675 N N . PRO A 1 85 ? 1.949 -0.896 11.902 1.00 84.88 85 PRO A N 1
ATOM 676 C CA . PRO A 1 85 ? 2.912 0.189 12.038 1.00 84.88 85 PRO A CA 1
ATOM 677 C C . PRO A 1 85 ? 2.252 1.546 11.778 1.00 84.88 85 PRO A C 1
ATOM 679 O O . PRO A 1 85 ? 1.146 1.632 11.245 1.00 84.88 85 PRO A O 1
ATOM 682 N N . SER A 1 86 ? 2.950 2.628 12.124 1.00 86.19 86 SER A N 1
ATOM 683 C CA . SER A 1 86 ? 2.494 3.974 11.778 1.00 86.19 86 SER A CA 1
ATOM 684 C C . SER A 1 86 ? 2.533 4.212 10.263 1.00 86.19 86 SER A C 1
ATOM 686 O O . SER A 1 86 ? 3.270 3.555 9.512 1.00 86.19 86 SER A O 1
ATOM 688 N N . HIS A 1 87 ? 1.769 5.207 9.804 1.00 86.75 87 HIS A N 1
ATOM 689 C CA . HIS A 1 87 ? 1.822 5.645 8.411 1.00 86.75 87 HIS A CA 1
ATOM 690 C C . HIS A 1 87 ? 3.228 6.104 8.009 1.00 86.75 87 HIS A C 1
ATOM 692 O O . HIS A 1 87 ? 3.656 5.759 6.912 1.00 86.75 87 HIS A O 1
ATOM 698 N N . SER A 1 88 ? 3.968 6.779 8.895 1.00 87.06 88 SER A N 1
ATOM 699 C CA . SER A 1 88 ? 5.364 7.185 8.665 1.00 87.06 88 SER A CA 1
ATOM 700 C C . SER A 1 88 ? 6.259 6.017 8.259 1.00 87.06 88 SER A C 1
ATOM 702 O O . SER A 1 88 ? 6.845 6.032 7.178 1.00 87.06 88 SER A O 1
ATOM 704 N N . VAL A 1 89 ? 6.272 4.953 9.070 1.00 86.62 89 VAL A N 1
ATOM 705 C CA . VAL A 1 89 ? 7.074 3.746 8.808 1.00 86.62 89 VAL A CA 1
ATOM 706 C C . VAL A 1 89 ? 6.664 3.102 7.483 1.00 86.62 89 VAL A C 1
ATOM 708 O O . VAL A 1 89 ? 7.499 2.670 6.692 1.00 86.62 89 VAL A O 1
ATOM 711 N N . THR A 1 90 ? 5.363 3.085 7.194 1.00 89.38 90 THR A N 1
ATOM 712 C CA . THR A 1 90 ? 4.850 2.538 5.932 1.00 89.38 90 THR A CA 1
ATOM 713 C C . THR A 1 90 ? 5.256 3.389 4.726 1.00 89.38 90 THR A C 1
ATOM 715 O O . THR A 1 90 ? 5.54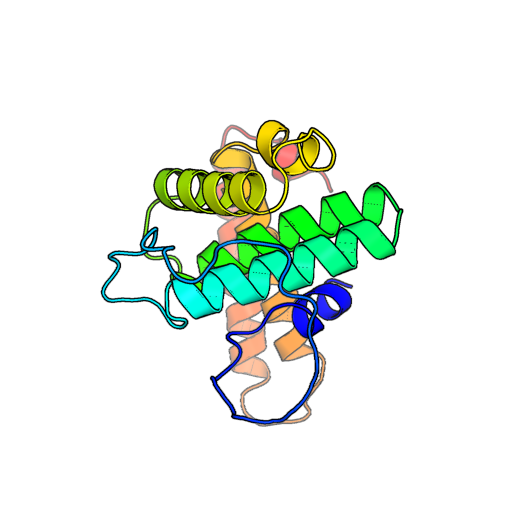9 2.850 3.661 1.00 89.38 90 THR A O 1
ATOM 718 N N . ILE A 1 91 ? 5.289 4.716 4.869 1.00 90.12 91 ILE A N 1
ATOM 719 C CA . ILE A 1 91 ? 5.728 5.648 3.822 1.00 90.12 91 ILE A CA 1
ATOM 720 C C . ILE A 1 91 ? 7.222 5.481 3.545 1.00 90.12 91 ILE A C 1
ATOM 722 O O . ILE A 1 91 ? 7.619 5.512 2.380 1.00 90.12 91 ILE A O 1
ATOM 726 N N . GLU A 1 92 ? 8.039 5.308 4.583 1.00 88.88 92 GLU A N 1
ATOM 727 C CA . GLU A 1 92 ? 9.471 5.032 4.441 1.00 88.88 92 GLU A CA 1
ATOM 728 C C . GLU A 1 92 ? 9.699 3.739 3.659 1.00 88.88 92 GLU A C 1
ATOM 730 O O . GLU A 1 92 ? 10.363 3.771 2.624 1.00 88.88 92 GLU A O 1
ATOM 735 N N . LEU A 1 93 ? 9.049 2.646 4.070 1.00 89.56 93 LEU A N 1
ATOM 736 C CA . LEU A 1 93 ? 9.088 1.367 3.360 1.00 89.56 93 LEU A CA 1
ATOM 737 C C . LEU A 1 93 ? 8.662 1.506 1.893 1.00 89.56 93 LEU A C 1
ATOM 739 O O . LEU A 1 93 ? 9.334 1.024 0.986 1.00 89.56 93 LEU A O 1
ATOM 743 N N . TYR A 1 94 ? 7.535 2.172 1.652 1.00 91.81 94 TYR A N 1
ATOM 744 C CA . TYR A 1 94 ? 6.996 2.391 0.314 1.00 91.81 94 TYR A CA 1
ATOM 745 C C . TYR A 1 94 ? 7.979 3.158 -0.585 1.00 91.81 94 TYR A C 1
ATOM 747 O O . TYR A 1 94 ? 8.163 2.800 -1.749 1.00 91.81 94 TYR A O 1
ATOM 755 N N . LYS A 1 95 ? 8.636 4.198 -0.057 1.00 90.69 95 LYS A N 1
ATOM 756 C CA . LYS A 1 95 ? 9.642 4.972 -0.798 1.00 90.69 95 LYS A CA 1
ATOM 757 C C . LYS A 1 95 ? 10.905 4.160 -1.053 1.00 90.69 95 LYS A C 1
ATOM 759 O O . LYS A 1 95 ? 11.440 4.245 -2.155 1.00 90.69 95 LYS A O 1
ATOM 764 N N . ASP A 1 96 ? 11.357 3.388 -0.069 1.00 89.12 96 ASP A N 1
ATOM 765 C CA . ASP A 1 96 ? 12.531 2.526 -0.200 1.00 89.12 96 ASP A CA 1
ATOM 766 C C . ASP A 1 96 ? 12.324 1.485 -1.308 1.00 89.12 96 ASP A C 1
ATOM 768 O O . ASP A 1 96 ? 13.128 1.394 -2.234 1.00 89.12 96 ASP A O 1
ATOM 772 N N . LEU A 1 97 ? 11.171 0.807 -1.309 1.00 90.69 97 LEU A N 1
ATOM 773 C CA . LEU A 1 97 ? 10.790 -0.149 -2.352 1.00 90.69 97 LEU A CA 1
ATOM 774 C C . LEU A 1 97 ? 10.766 0.483 -3.755 1.00 90.69 97 LEU A C 1
ATOM 776 O O . LEU A 1 97 ? 11.285 -0.110 -4.699 1.00 90.69 97 LEU A O 1
ATOM 780 N N . ILE A 1 98 ? 10.215 1.695 -3.901 1.00 91.06 98 ILE A N 1
ATOM 781 C CA . ILE A 1 98 ? 10.214 2.410 -5.189 1.00 91.06 98 ILE A CA 1
ATOM 782 C C . ILE A 1 98 ? 11.634 2.772 -5.624 1.00 91.06 98 ILE A C 1
ATOM 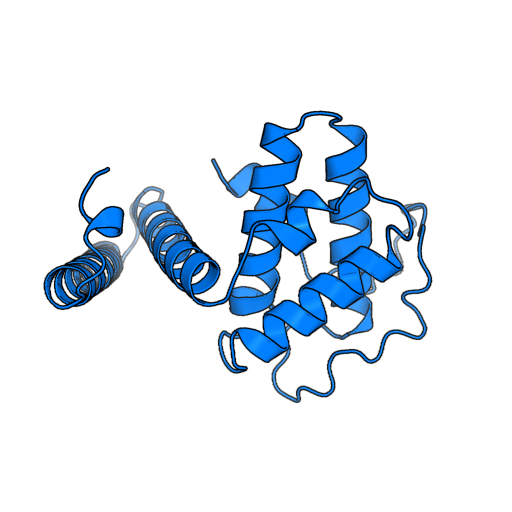784 O O . ILE A 1 98 ? 11.989 2.512 -6.767 1.00 91.06 98 ILE A O 1
ATOM 788 N N . ASN A 1 99 ? 12.443 3.363 -4.741 1.00 88.19 99 ASN A N 1
ATOM 789 C CA . ASN A 1 99 ? 13.804 3.803 -5.074 1.00 88.19 99 ASN A CA 1
ATOM 790 C C . ASN A 1 99 ? 14.709 2.639 -5.491 1.00 88.19 99 ASN A C 1
ATOM 792 O O . ASN A 1 99 ? 15.662 2.814 -6.247 1.00 88.19 99 ASN A O 1
ATOM 796 N N . ARG A 1 100 ? 14.419 1.449 -4.968 1.00 86.50 100 ARG A N 1
ATOM 797 C CA . ARG A 1 100 ? 15.161 0.227 -5.249 1.00 86.50 100 ARG A CA 1
ATOM 798 C C . ARG A 1 100 ? 14.871 -0.343 -6.631 1.00 86.50 100 ARG A C 1
ATOM 800 O O . ARG A 1 100 ? 15.769 -0.906 -7.251 1.00 86.50 100 ARG A O 1
ATOM 807 N N . TYR A 1 101 ? 13.634 -0.182 -7.089 1.00 85.81 101 TYR A N 1
ATOM 808 C CA . TYR A 1 101 ? 13.205 -0.538 -8.435 1.00 85.81 101 TYR A CA 1
ATOM 809 C C . TYR A 1 101 ? 13.614 0.530 -9.461 1.00 85.81 101 TYR A C 1
ATOM 811 O O . TYR A 1 101 ? 14.200 0.222 -10.496 1.00 85.81 101 TYR A O 1
ATOM 819 N N . ASP A 1 102 ? 13.323 1.795 -9.156 1.00 79.25 102 ASP A N 1
ATOM 820 C CA . ASP A 1 102 ? 13.543 2.943 -10.026 1.00 79.25 102 ASP A CA 1
ATOM 821 C C . ASP A 1 102 ? 14.427 3.977 -9.323 1.00 79.25 102 ASP A C 1
ATOM 823 O O . ASP A 1 102 ? 13.973 4.755 -8.479 1.00 79.25 102 ASP A O 1
ATOM 827 N N . ASN A 1 103 ? 15.702 4.001 -9.714 1.00 69.94 103 ASN A N 1
ATOM 828 C CA . ASN A 1 103 ? 16.644 5.046 -9.315 1.00 69.94 103 ASN A CA 1
ATOM 829 C C . ASN A 1 103 ? 16.531 6.316 -10.181 1.00 69.94 103 ASN A C 1
ATOM 831 O O . ASN A 1 103 ? 17.310 7.254 -9.998 1.00 69.94 103 ASN A O 1
ATOM 835 N N . THR A 1 104 ? 15.589 6.343 -11.128 1.00 74.12 104 THR A N 1
ATOM 836 C CA . THR A 1 104 ? 15.263 7.501 -11.958 1.00 74.12 104 THR A CA 1
ATOM 837 C C . THR A 1 104 ? 14.029 8.228 -11.397 1.00 74.12 104 THR A C 1
ATOM 839 O O . THR A 1 104 ? 13.787 8.228 -10.189 1.00 74.12 104 THR A O 1
ATOM 842 N N . THR A 1 105 ? 13.279 8.924 -12.255 1.00 79.50 105 THR A N 1
ATOM 843 C CA . THR A 1 105 ? 12.186 9.830 -11.874 1.00 79.50 105 THR A CA 1
ATOM 844 C C . THR A 1 105 ? 10.801 9.342 -12.309 1.00 79.50 105 THR A C 1
ATOM 846 O O . THR A 1 105 ? 9.811 10.054 -12.112 1.00 79.50 105 THR A O 1
ATOM 849 N N . ILE A 1 106 ? 10.684 8.133 -12.880 1.00 80.62 106 ILE A N 1
ATOM 850 C CA . ILE A 1 106 ? 9.424 7.613 -13.447 1.00 80.62 106 ILE A CA 1
ATOM 851 C C . ILE A 1 106 ? 8.338 7.564 -12.366 1.00 80.62 106 ILE A C 1
ATOM 853 O O . ILE A 1 106 ? 7.200 7.987 -12.598 1.00 80.62 106 ILE A O 1
ATOM 857 N N . PHE A 1 107 ? 8.700 7.129 -11.158 1.00 87.69 107 PHE A N 1
ATOM 858 C CA . PHE A 1 107 ? 7.782 7.014 -10.023 1.00 87.69 107 PHE A CA 1
ATOM 859 C C . PHE A 1 107 ? 7.872 8.173 -9.012 1.00 87.69 107 PHE A C 1
ATOM 861 O O . PHE A 1 107 ? 7.354 8.072 -7.897 1.00 87.69 107 PHE A O 1
ATOM 868 N N . ASP A 1 108 ? 8.442 9.327 -9.374 1.00 86.50 108 ASP A N 1
ATOM 869 C CA . ASP A 1 108 ? 8.543 10.477 -8.457 1.00 86.50 108 ASP A CA 1
ATOM 870 C C . ASP A 1 108 ? 7.184 10.987 -7.976 1.00 86.50 108 ASP A C 1
ATOM 872 O O . ASP A 1 108 ? 7.016 11.331 -6.803 1.00 86.50 108 ASP A O 1
ATOM 876 N N . LYS A 1 109 ? 6.169 10.972 -8.846 1.00 83.62 109 LYS A N 1
ATOM 877 C CA . LYS A 1 109 ? 4.795 11.323 -8.449 1.00 83.62 109 LYS A CA 1
ATOM 878 C C . LYS A 1 109 ? 4.264 10.390 -7.365 1.00 83.62 109 LYS A C 1
ATOM 880 O O . LYS A 1 109 ? 3.602 10.847 -6.436 1.00 83.62 109 LYS A O 1
ATOM 885 N N . CYS A 1 110 ? 4.618 9.111 -7.436 1.00 85.81 110 CYS A N 1
ATOM 886 C CA . CYS A 1 110 ? 4.230 8.119 -6.447 1.00 85.81 110 CYS A CA 1
ATOM 887 C C . CYS A 1 110 ? 4.864 8.395 -5.081 1.00 85.81 110 CYS A C 1
ATOM 889 O O . CYS A 1 110 ? 4.204 8.157 -4.073 1.00 85.81 110 CYS A O 1
ATOM 891 N N . LYS A 1 111 ? 6.078 8.959 -5.034 1.00 84.50 111 LYS A N 1
ATOM 892 C CA . LYS A 1 111 ? 6.787 9.327 -3.794 1.00 84.50 111 LYS A CA 1
ATOM 893 C C . LYS A 1 111 ? 6.349 10.678 -3.213 1.00 84.50 111 LYS A C 1
ATOM 895 O O . LYS A 1 111 ? 6.286 10.819 -1.993 1.00 84.50 111 LYS A O 1
ATOM 900 N N . ASN A 1 112 ? 6.053 11.658 -4.070 1.00 81.69 112 ASN A N 1
ATOM 901 C CA . ASN A 1 112 ? 5.963 13.072 -3.678 1.00 81.69 112 ASN A CA 1
ATOM 902 C C . ASN A 1 112 ? 4.532 13.604 -3.505 1.00 81.69 112 ASN A C 1
ATOM 904 O O . ASN A 1 112 ? 4.338 14.642 -2.878 1.00 81.69 112 ASN A O 1
ATOM 908 N N . GLN A 1 113 ? 3.513 12.935 -4.053 1.00 70.69 113 GLN A N 1
ATOM 909 C CA . GLN A 1 113 ? 2.132 13.438 -3.976 1.00 70.69 113 GLN A CA 1
ATOM 910 C C . GLN A 1 113 ? 1.441 13.169 -2.632 1.00 70.69 113 GLN A C 1
ATOM 912 O O . GLN A 1 113 ? 0.405 13.785 -2.334 1.00 70.69 113 GLN A O 1
ATOM 917 N N . TRP A 1 114 ? 2.010 12.281 -1.818 1.00 73.06 114 TRP A N 1
ATOM 918 C CA . TRP A 1 114 ? 1.345 11.696 -0.665 1.00 73.06 114 TRP A CA 1
ATOM 919 C C . TRP A 1 114 ? 2.042 12.045 0.647 1.00 73.06 114 TRP A C 1
ATOM 921 O O . TRP A 1 114 ? 3.262 11.979 0.768 1.00 73.06 114 TRP A O 1
ATOM 931 N N . ASN A 1 115 ? 1.231 12.399 1.636 1.00 79.88 115 ASN A N 1
ATOM 932 C CA . ASN A 1 115 ? 1.625 12.555 3.030 1.00 79.88 115 ASN A CA 1
ATOM 933 C C . ASN A 1 115 ? 0.729 11.657 3.894 1.00 79.88 115 ASN A C 1
ATOM 935 O O . ASN A 1 115 ? -0.244 11.096 3.384 1.00 79.88 115 ASN A O 1
ATOM 939 N N . GLU A 1 116 ? 1.046 11.531 5.182 1.00 82.00 116 GLU A N 1
ATOM 940 C CA . GLU A 1 116 ? 0.315 10.663 6.119 1.00 82.00 116 GLU A CA 1
ATOM 941 C C . GLU A 1 116 ? -1.196 10.898 6.063 1.00 82.00 116 GLU A C 1
ATOM 943 O O . GLU A 1 116 ? -1.945 9.970 5.780 1.00 82.00 116 GLU A O 1
ATOM 948 N N . LYS A 1 117 ? -1.639 12.157 6.160 1.00 82.25 117 LYS A N 1
ATOM 949 C CA . LYS A 1 117 ? -3.065 12.515 6.129 1.00 82.25 117 LYS A CA 1
ATOM 950 C C . LYS A 1 117 ? -3.777 12.082 4.842 1.00 82.25 117 LYS A C 1
ATOM 952 O O . LYS A 1 117 ? -4.910 11.602 4.872 1.00 82.25 117 LYS A O 1
ATOM 957 N N . LYS A 1 118 ? -3.139 12.259 3.679 1.00 84.19 118 LYS A N 1
ATOM 958 C CA . LYS A 1 118 ? -3.703 11.808 2.394 1.00 84.19 118 LYS A CA 1
ATOM 959 C C . LYS A 1 118 ? -3.772 10.288 2.320 1.00 84.19 118 LYS A C 1
ATOM 961 O O . LYS A 1 118 ? -4.738 9.755 1.777 1.00 84.19 118 LYS A O 1
ATOM 966 N N . PHE A 1 119 ? -2.763 9.603 2.848 1.00 84.56 119 PHE A N 1
ATOM 967 C CA . PHE A 1 119 ? -2.742 8.151 2.886 1.00 84.56 119 PHE A CA 1
ATOM 968 C C . PHE A 1 119 ? -3.780 7.585 3.855 1.00 84.56 119 PHE A C 1
ATOM 970 O O . PHE A 1 119 ? -4.501 6.675 3.467 1.00 84.56 119 PHE A O 1
ATOM 977 N N . GLU A 1 120 ? -3.965 8.167 5.037 1.00 86.25 120 GLU A N 1
ATOM 978 C CA . GLU A 1 120 ? -5.049 7.814 5.965 1.00 86.25 120 GLU A CA 1
ATOM 979 C C . GLU A 1 120 ? -6.421 7.889 5.286 1.00 86.25 120 GLU A C 1
ATOM 981 O O . GLU A 1 120 ? -7.184 6.920 5.293 1.00 86.25 120 GLU A O 1
ATOM 986 N N . LYS A 1 121 ? -6.715 9.014 4.619 1.00 85.56 121 LYS A N 1
ATOM 987 C CA . LYS A 1 121 ? -7.955 9.185 3.844 1.00 85.56 121 LYS A CA 1
ATOM 988 C C . LYS A 1 121 ? -8.088 8.1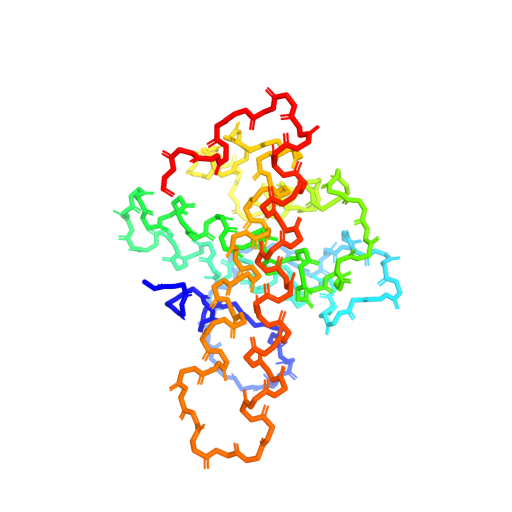25 2.746 1.00 85.56 121 LYS A C 1
ATOM 990 O O . LYS A 1 121 ? -9.161 7.549 2.571 1.00 85.56 121 LYS A O 1
ATOM 995 N N . LEU A 1 122 ? -7.004 7.845 2.022 1.00 88.19 122 LEU A N 1
ATOM 996 C CA . LEU A 1 122 ? -6.980 6.823 0.977 1.00 88.19 122 LEU A CA 1
ATOM 997 C C . LEU A 1 122 ? -7.289 5.424 1.533 1.00 88.19 122 LEU A C 1
ATOM 999 O O . LEU A 1 122 ? -8.086 4.702 0.933 1.00 88.19 122 LEU A O 1
ATOM 1003 N N . ILE A 1 123 ? -6.696 5.048 2.670 1.00 88.94 123 ILE A N 1
ATOM 1004 C CA . ILE A 1 123 ? -6.942 3.755 3.321 1.00 88.94 123 ILE A CA 1
ATOM 1005 C C . ILE A 1 123 ? -8.414 3.614 3.703 1.00 88.94 123 ILE A C 1
ATOM 1007 O O . ILE A 1 123 ? -9.003 2.570 3.424 1.00 88.94 123 ILE A O 1
ATOM 1011 N N . LYS A 1 124 ? -9.030 4.656 4.273 1.00 88.06 124 LYS A N 1
ATOM 1012 C CA . LYS A 1 124 ? -10.460 4.653 4.624 1.00 88.06 124 LYS A CA 1
ATOM 1013 C C . LYS A 1 124 ? -11.341 4.411 3.397 1.00 88.06 124 LYS A C 1
ATOM 1015 O O . LYS A 1 124 ? -12.177 3.508 3.404 1.00 88.06 124 LYS A O 1
ATOM 1020 N N . ILE A 1 125 ? -11.100 5.146 2.308 1.00 87.38 125 ILE A N 1
ATOM 1021 C CA . ILE A 1 125 ? -11.850 4.996 1.049 1.00 87.38 125 ILE A CA 1
ATOM 1022 C C . ILE A 1 125 ? -11.695 3.581 0.473 1.00 87.38 125 ILE A C 1
ATOM 1024 O O . ILE A 1 125 ? -12.683 2.950 0.097 1.00 87.38 125 ILE A O 1
ATOM 1028 N N . LEU A 1 126 ? -10.469 3.055 0.415 1.00 87.25 126 LEU A N 1
ATOM 1029 C CA . LEU A 1 126 ? -10.209 1.721 -0.133 1.00 87.25 126 LEU A CA 1
ATOM 1030 C C . LEU A 1 126 ? -10.757 0.600 0.756 1.00 87.25 126 LEU A C 1
ATOM 1032 O O . LEU A 1 126 ? -11.239 -0.409 0.245 1.00 87.25 126 LEU A O 1
ATOM 1036 N N . THR A 1 127 ? -10.756 0.793 2.074 1.00 86.31 127 THR A N 1
ATOM 1037 C CA . THR A 1 127 ? -11.377 -0.136 3.026 1.00 86.31 127 THR A CA 1
ATOM 1038 C C . THR A 1 127 ? -12.887 -0.199 2.819 1.00 86.31 127 THR A C 1
ATOM 1040 O O . THR A 1 127 ? -13.434 -1.295 2.700 1.00 86.31 127 THR A O 1
ATOM 1043 N N . LEU A 1 128 ? -13.554 0.952 2.670 1.00 87.06 128 LEU A N 1
ATOM 1044 C CA . LEU A 1 128 ? -14.978 0.999 2.323 1.00 87.06 128 LEU A CA 1
ATOM 1045 C C . LEU A 1 128 ? -15.267 0.318 0.989 1.00 87.06 128 LEU A C 1
ATOM 1047 O O . LEU A 1 128 ? -16.182 -0.499 0.906 1.00 87.06 128 LEU A O 1
ATOM 1051 N N . TYR A 1 129 ? -14.474 0.615 -0.043 1.00 85.44 129 TYR A N 1
ATOM 1052 C CA . TYR A 1 129 ? -14.620 -0.006 -1.358 1.00 85.44 129 TYR A CA 1
ATOM 1053 C C . TYR A 1 129 ? -14.528 -1.537 -1.278 1.00 85.44 129 TYR A C 1
ATOM 1055 O O . TYR A 1 129 ? -15.359 -2.250 -1.845 1.00 85.44 129 TYR A O 1
ATOM 1063 N N . ASN A 1 130 ? -13.554 -2.052 -0.526 1.00 82.19 130 ASN A N 1
ATOM 1064 C CA . ASN A 1 130 ? -13.366 -3.487 -0.347 1.00 82.19 130 ASN A CA 1
ATOM 1065 C C . ASN A 1 130 ? -14.489 -4.124 0.477 1.00 82.19 130 ASN A C 1
ATOM 1067 O O . ASN A 1 130 ? -14.929 -5.223 0.145 1.00 82.19 130 ASN A O 1
ATOM 1071 N N . ASN A 1 131 ? -15.001 -3.445 1.504 1.00 82.88 131 ASN A N 1
ATOM 1072 C CA . ASN A 1 131 ? -16.159 -3.917 2.264 1.00 82.88 131 ASN A CA 1
ATOM 1073 C C . ASN A 1 131 ? -17.417 -3.965 1.389 1.00 82.88 131 ASN A C 1
ATOM 1075 O O . ASN A 1 131 ? -18.108 -4.983 1.367 1.00 82.88 131 ASN A O 1
ATOM 1079 N N . PHE A 1 132 ? -17.659 -2.935 0.578 1.00 83.25 132 PHE A N 1
ATOM 1080 C CA . PHE A 1 132 ? -18.780 -2.904 -0.360 1.00 83.25 132 PHE A CA 1
ATOM 1081 C C . PHE A 1 132 ? -18.708 -4.049 -1.383 1.00 83.25 132 PHE A C 1
ATOM 1083 O O . PHE A 1 132 ? -19.687 -4.765 -1.606 1.00 83.25 132 PHE A O 1
ATOM 1090 N N . ASN A 1 133 ? -17.522 -4.301 -1.944 1.00 79.06 133 ASN A N 1
ATOM 1091 C CA . ASN A 1 133 ? -17.302 -5.415 -2.868 1.00 79.06 133 ASN A CA 1
ATOM 1092 C C . ASN A 1 133 ? -17.465 -6.798 -2.226 1.00 79.06 133 ASN A C 1
ATOM 1094 O O . ASN A 1 133 ? -17.682 -7.761 -2.952 1.00 79.06 133 ASN A O 1
ATOM 1098 N N . LYS A 1 134 ? -17.378 -6.930 -0.897 1.00 75.62 134 LYS A N 1
ATOM 1099 C CA . LYS A 1 134 ? -17.690 -8.187 -0.189 1.00 75.62 134 LYS A CA 1
ATOM 1100 C C . LYS A 1 134 ? -19.197 -8.397 0.002 1.00 75.62 134 LYS A C 1
ATOM 1102 O O . LYS A 1 134 ? -19.627 -9.535 0.191 1.00 75.62 134 LYS A O 1
ATOM 1107 N N . VAL A 1 135 ? -19.996 -7.328 -0.055 1.00 74.75 135 VAL A N 1
ATOM 1108 C CA . VAL A 1 135 ? -21.466 -7.366 0.064 1.00 74.75 135 VAL A CA 1
ATOM 1109 C C . VAL A 1 135 ? -22.133 -7.692 -1.280 1.00 74.75 135 VAL A C 1
ATOM 1111 O O . VAL A 1 135 ? -23.150 -8.385 -1.315 1.00 74.75 135 VAL A O 1
ATOM 1114 N N . TYR A 1 136 ? -21.561 -7.215 -2.389 1.00 66.50 136 TYR A N 1
ATOM 1115 C CA . TYR A 1 136 ? -22.159 -7.290 -3.729 1.00 66.50 136 TYR A CA 1
ATOM 1116 C C . TYR A 1 136 ? -22.260 -8.699 -4.380 1.00 66.50 136 TYR A C 1
ATOM 1118 O O . TYR A 1 136 ? -23.245 -8.913 -5.087 1.00 66.50 136 TYR A O 1
ATOM 1126 N N . PRO A 1 137 ? -21.355 -9.692 -4.174 1.00 59.31 137 PRO A N 1
ATOM 1127 C CA . PRO A 1 137 ? -21.348 -10.888 -5.027 1.00 59.31 137 PRO A CA 1
ATOM 1128 C C . PRO A 1 137 ? -22.020 -12.157 -4.480 1.00 59.31 137 PRO A C 1
ATOM 1130 O O . PRO A 1 137 ? -22.002 -13.153 -5.195 1.00 59.31 137 PRO A O 1
ATOM 1133 N N . THR A 1 138 ? -22.580 -12.221 -3.261 1.00 50.09 138 THR A N 1
ATOM 1134 C CA . THR A 1 138 ? -23.022 -13.532 -2.719 1.00 50.09 138 THR A CA 1
ATOM 1135 C C . THR A 1 138 ? -24.412 -13.557 -2.075 1.00 50.09 138 THR A C 1
ATOM 1137 O O . THR A 1 138 ? -24.705 -12.855 -1.109 1.00 50.09 138 THR A O 1
ATOM 1140 N N . LEU A 1 139 ? -25.268 -14.442 -2.604 1.00 55.34 139 LEU A N 1
ATOM 1141 C CA . LEU A 1 139 ? -26.472 -14.991 -1.967 1.00 55.34 139 LEU A CA 1
ATOM 1142 C C . LEU A 1 139 ? -26.065 -16.022 -0.891 1.00 55.34 139 LEU A C 1
ATOM 1144 O O . LEU A 1 139 ? -26.435 -17.189 -0.971 1.00 55.34 139 LEU A O 1
ATOM 1148 N N . HIS A 1 140 ? -25.244 -15.622 0.081 1.00 59.81 140 HIS A N 1
ATOM 1149 C CA . HIS A 1 140 ? -24.779 -16.507 1.155 1.00 59.81 140 HIS A CA 1
ATOM 1150 C C . HIS A 1 140 ? -25.151 -15.966 2.541 1.00 59.81 140 HIS A C 1
ATOM 1152 O O . HIS A 1 140 ? -25.402 -14.769 2.714 1.00 59.81 140 HIS A O 1
ATOM 1158 N N . GLU A 1 141 ? -25.200 -16.871 3.524 1.00 63.97 141 GLU A N 1
ATOM 1159 C CA . 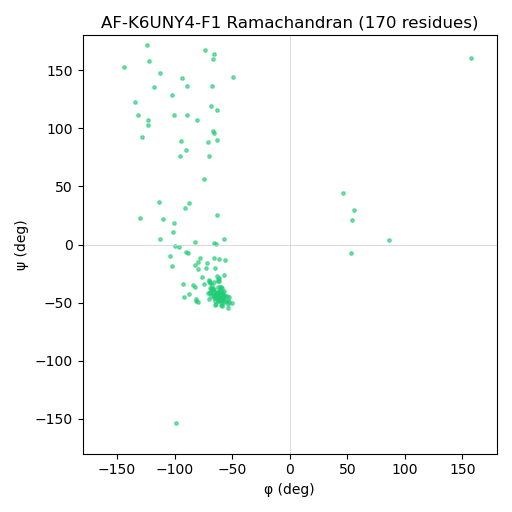GLU A 1 141 ? -25.321 -16.542 4.948 1.00 63.97 141 GLU A CA 1
ATOM 1160 C C . GLU A 1 141 ? -24.302 -15.466 5.364 1.00 63.97 141 GLU A C 1
ATOM 1162 O O . GLU A 1 141 ? -23.184 -15.405 4.848 1.00 63.97 141 GLU A O 1
ATOM 1167 N N . GLY A 1 142 ? -24.707 -14.582 6.280 1.00 71.00 142 GLY A N 1
ATOM 1168 C CA . GLY A 1 142 ? -23.869 -13.476 6.764 1.00 71.00 142 GLY A CA 1
ATOM 1169 C C . GLY A 1 142 ? -23.923 -12.192 5.923 1.00 71.00 142 GLY A C 1
ATOM 1170 O O . GLY A 1 142 ? -23.235 -11.225 6.242 1.00 71.00 142 GLY A O 1
ATOM 1171 N N . LYS A 1 143 ? -24.761 -12.116 4.875 1.00 74.19 143 LYS A N 1
ATOM 1172 C CA . LYS A 1 143 ? -24.930 -10.886 4.070 1.00 74.19 143 LYS A CA 1
ATOM 1173 C C . LYS A 1 143 ? -25.339 -9.674 4.913 1.00 74.19 143 LYS A C 1
ATOM 1175 O O . LYS A 1 143 ? -24.789 -8.594 4.723 1.00 74.19 143 LYS A O 1
ATOM 1180 N N . CYS A 1 144 ? -26.295 -9.847 5.827 1.00 81.38 144 CYS A N 1
ATOM 1181 C CA . CYS A 1 144 ? -26.755 -8.768 6.704 1.00 81.38 144 CYS A CA 1
ATOM 1182 C C . CYS A 1 144 ? -25.659 -8.312 7.673 1.00 81.38 144 CYS A C 1
ATOM 1184 O O . CYS A 1 144 ? -25.515 -7.118 7.888 1.00 81.38 144 CYS A O 1
ATOM 1186 N N . GLU A 1 145 ? -24.860 -9.239 8.201 1.00 83.69 145 GLU A N 1
ATOM 1187 C CA . GLU A 1 145 ? -23.736 -8.922 9.086 1.00 83.69 145 GLU A CA 1
ATOM 1188 C C . GLU A 1 145 ? -22.674 -8.096 8.353 1.00 83.69 145 GLU A C 1
ATOM 1190 O O . GLU A 1 145 ? -22.369 -6.985 8.772 1.00 83.69 145 GLU A O 1
ATOM 1195 N N . ARG A 1 146 ? -22.223 -8.548 7.176 1.00 81.44 146 ARG A N 1
ATOM 1196 C CA . ARG A 1 146 ? -21.260 -7.800 6.344 1.00 81.44 146 ARG A CA 1
ATOM 1197 C C . ARG A 1 146 ? -21.801 -6.449 5.877 1.00 81.44 146 ARG A C 1
ATOM 1199 O O . ARG A 1 146 ? -21.051 -5.481 5.773 1.00 81.44 146 ARG A O 1
ATOM 1206 N N . ALA A 1 147 ? -23.098 -6.374 5.566 1.00 83.06 147 ALA A N 1
ATOM 1207 C CA . ALA A 1 147 ? -23.747 -5.114 5.216 1.00 83.06 147 ALA A CA 1
ATOM 1208 C C . ALA A 1 147 ? -23.765 -4.153 6.412 1.00 83.06 147 ALA A C 1
ATOM 1210 O O . ALA A 1 147 ? -23.428 -2.983 6.244 1.00 83.06 147 ALA A O 1
ATOM 1211 N N . ASN A 1 148 ? -24.082 -4.650 7.610 1.00 85.62 148 ASN A N 1
ATOM 1212 C CA . ASN A 1 148 ? -24.043 -3.864 8.838 1.00 85.62 148 ASN A CA 1
ATOM 1213 C C . ASN A 1 148 ? -22.622 -3.379 9.139 1.00 85.62 148 ASN A C 1
ATOM 1215 O O . ASN A 1 148 ? -22.445 -2.191 9.368 1.00 85.62 148 ASN A O 1
ATOM 1219 N N . GLU A 1 149 ? -21.602 -4.236 9.045 1.00 86.00 149 GLU A N 1
ATOM 1220 C CA . GLU A 1 149 ? -20.196 -3.835 9.209 1.00 86.00 149 GLU A CA 1
ATOM 1221 C C . GLU A 1 149 ? -19.791 -2.734 8.219 1.00 86.00 149 GLU A C 1
ATOM 1223 O O . GLU A 1 149 ? -19.150 -1.750 8.597 1.00 86.00 149 GLU A O 1
ATOM 1228 N N . CYS A 1 150 ? -20.193 -2.868 6.950 1.00 85.94 150 CYS A N 1
ATOM 1229 C CA . CYS A 1 150 ? -19.919 -1.868 5.923 1.00 85.94 150 CYS A CA 1
ATOM 1230 C C . CYS A 1 150 ? -20.591 -0.524 6.248 1.00 85.94 150 CYS A C 1
ATOM 1232 O O . CYS A 1 150 ? -19.946 0.519 6.137 1.00 85.94 150 CYS A O 1
ATOM 1234 N N . VAL A 1 151 ? -21.862 -0.543 6.667 1.00 87.56 151 VAL A N 1
ATOM 1235 C CA . VAL A 1 151 ? -22.608 0.662 7.061 1.00 87.56 151 VAL A CA 1
ATOM 1236 C C . VAL A 1 151 ? -22.003 1.290 8.313 1.00 87.56 151 VAL A C 1
ATOM 1238 O O . VAL A 1 151 ? -21.760 2.491 8.318 1.00 87.56 151 VAL A O 1
ATOM 1241 N N . SER A 1 152 ? -21.693 0.505 9.344 1.00 89.88 152 SER A N 1
ATOM 1242 C CA . SER A 1 152 ? -21.051 0.996 10.567 1.00 89.88 152 SER A CA 1
ATOM 1243 C C . SER A 1 152 ? -19.696 1.639 10.278 1.00 89.88 152 SER A C 1
ATOM 1245 O O . SER A 1 152 ? -19.420 2.723 10.783 1.00 89.88 152 SER A O 1
ATOM 1247 N N . THR A 1 153 ? -18.883 1.026 9.411 1.00 88.50 153 THR A N 1
ATOM 1248 C CA . THR A 1 153 ? -17.599 1.603 8.977 1.00 88.50 153 THR A CA 1
ATOM 1249 C C . THR A 1 153 ? -17.810 2.938 8.257 1.00 88.50 153 THR A C 1
ATOM 1251 O O . THR A 1 153 ? -17.118 3.912 8.540 1.00 88.50 153 THR A O 1
ATOM 1254 N N . TYR A 1 154 ? -18.782 3.003 7.341 1.00 87.88 154 TYR A N 1
ATOM 1255 C CA . TYR A 1 154 ? -19.101 4.225 6.601 1.00 87.88 154 TYR A CA 1
ATOM 1256 C C . TYR A 1 154 ? -19.559 5.352 7.527 1.00 87.88 154 TYR A C 1
ATOM 1258 O O . TYR A 1 154 ? -19.026 6.457 7.448 1.00 87.88 154 TYR A O 1
ATOM 1266 N N . MET A 1 155 ? -20.500 5.065 8.428 1.00 87.75 155 MET A N 1
ATOM 1267 C CA . MET A 1 155 ? -21.024 6.055 9.368 1.00 87.75 155 MET A CA 1
ATOM 1268 C C . MET A 1 155 ? -19.929 6.562 10.309 1.00 87.75 155 MET A C 1
ATOM 1270 O O . MET A 1 155 ? -19.817 7.770 10.491 1.00 87.75 155 MET A O 1
ATOM 1274 N N . GLY A 1 156 ? -19.055 5.680 10.808 1.00 88.19 156 GLY A N 1
ATOM 1275 C CA . GLY A 1 156 ? -17.904 6.090 11.617 1.00 88.19 156 GLY A CA 1
ATOM 1276 C C . GLY A 1 156 ? -16.972 7.051 10.872 1.00 88.19 156 GLY A C 1
ATOM 1277 O O . GLY A 1 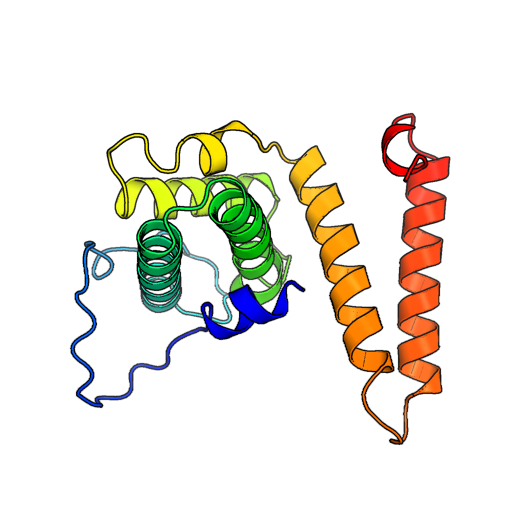156 ? -16.578 8.080 11.416 1.00 88.19 156 GLY A O 1
ATOM 1278 N N . TYR A 1 157 ? -16.679 6.791 9.593 1.00 87.06 157 TYR A N 1
ATOM 1279 C CA . TYR A 1 157 ? -15.868 7.717 8.793 1.00 87.06 157 TYR A CA 1
ATOM 1280 C C . TYR A 1 157 ? -16.577 9.051 8.524 1.00 87.06 157 TYR A C 1
ATOM 1282 O O . TYR A 1 157 ? -15.913 10.085 8.515 1.00 87.06 157 TYR A O 1
ATOM 1290 N N . ILE A 1 158 ? -17.900 9.062 8.339 1.00 84.31 158 ILE A N 1
ATOM 1291 C CA . ILE A 1 158 ? -18.684 10.302 8.212 1.00 84.31 158 ILE A CA 1
ATOM 1292 C C . ILE A 1 158 ? -18.628 11.123 9.503 1.00 84.31 158 ILE A C 1
ATOM 1294 O O . ILE A 1 158 ? -18.392 12.329 9.437 1.00 84.31 158 ILE A O 1
ATOM 1298 N N . GLU A 1 159 ? -18.797 10.490 10.663 1.00 84.00 159 GLU A N 1
ATOM 1299 C CA . GLU A 1 159 ? -18.714 11.154 11.969 1.00 84.00 159 GLU A CA 1
ATOM 1300 C C . GLU A 1 159 ? -17.327 11.755 12.212 1.00 84.00 159 GLU A C 1
ATOM 1302 O O . GLU A 1 159 ? -17.211 12.925 12.577 1.00 84.00 159 GLU A O 1
ATOM 1307 N N . GLU A 1 160 ? -16.260 10.997 11.952 1.00 81.44 160 GLU A N 1
ATOM 1308 C CA . GLU A 1 160 ? -14.886 11.502 12.033 1.00 81.44 160 GLU A CA 1
ATOM 1309 C C . GLU A 1 160 ? -14.665 12.713 11.120 1.00 81.44 160 GLU A C 1
ATOM 1311 O O . GLU A 1 160 ? -14.000 13.670 11.513 1.00 81.44 160 GLU A O 1
ATOM 1316 N N . CYS A 1 161 ? -15.239 12.700 9.915 1.00 75.81 161 CYS A N 1
ATOM 1317 C CA . CYS A 1 161 ? -15.111 13.814 8.980 1.00 75.81 161 CYS A CA 1
ATOM 1318 C C . CYS A 1 161 ? -15.898 15.041 9.429 1.00 75.81 161 CYS A C 1
ATOM 1320 O O . CYS A 1 161 ? -15.369 16.148 9.349 1.00 75.81 161 CYS A O 1
ATOM 1322 N N . ALA A 1 162 ? -17.114 14.853 9.943 1.00 74.19 162 ALA A N 1
ATOM 1323 C CA . ALA A 1 162 ? -17.938 15.927 10.491 1.00 74.19 162 ALA A CA 1
ATOM 1324 C C . ALA A 1 162 ? -17.287 16.604 11.709 1.00 74.19 162 ALA A C 1
ATOM 1326 O O . ALA A 1 162 ? -17.460 17.805 11.907 1.00 74.19 162 ALA A O 1
ATOM 1327 N N . ASN A 1 163 ? -16.518 15.842 12.492 1.00 73.25 163 ASN A N 1
ATOM 1328 C CA . ASN A 1 163 ? -15.797 16.324 13.671 1.00 73.25 163 ASN A CA 1
ATOM 1329 C C . ASN A 1 163 ? -14.387 16.855 13.361 1.00 73.25 163 ASN A C 1
ATOM 1331 O O . ASN A 1 163 ? -13.726 17.393 14.248 1.00 73.25 163 ASN A O 1
ATOM 1335 N N . SER A 1 164 ? -13.909 16.701 12.126 1.00 68.62 164 SER A N 1
ATOM 1336 C CA . SER A 1 164 ? -12.624 17.241 11.692 1.00 68.62 164 SER A CA 1
ATOM 1337 C C . SER A 1 164 ? -12.808 18.616 11.046 1.00 68.62 164 SER A C 1
ATOM 1339 O O . SER A 1 164 ? -13.729 18.818 10.259 1.00 68.62 164 SER A O 1
ATOM 1341 N N . ASP A 1 165 ? -11.872 19.543 11.267 1.00 63.56 165 ASP A N 1
ATOM 1342 C CA . ASP A 1 165 ? -11.819 20.822 10.531 1.00 63.56 165 ASP A CA 1
ATOM 1343 C C . ASP A 1 165 ? -11.548 20.640 9.015 1.00 63.56 165 ASP A C 1
ATOM 1345 O O . ASP A 1 165 ? -11.448 21.605 8.253 1.00 63.56 165 ASP A O 1
ATOM 1349 N N . ASP A 1 166 ? -11.407 19.395 8.554 1.00 59.84 166 ASP A N 1
ATOM 1350 C CA . ASP A 1 166 ? -11.007 19.006 7.210 1.00 59.84 166 ASP A CA 1
ATOM 1351 C C . ASP A 1 166 ? -12.230 18.721 6.320 1.00 59.84 166 ASP A C 1
ATOM 1353 O O . ASP A 1 166 ? -12.586 17.578 6.023 1.00 59.84 166 ASP A O 1
ATOM 1357 N N . LYS A 1 167 ? -12.877 19.808 5.881 1.00 56.31 167 LYS A N 1
ATOM 1358 C CA . LYS A 1 167 ? -14.104 19.798 5.061 1.00 56.31 167 LYS A CA 1
ATOM 1359 C C . LYS A 1 167 ? -13.961 19.121 3.688 1.00 56.31 167 LYS A C 1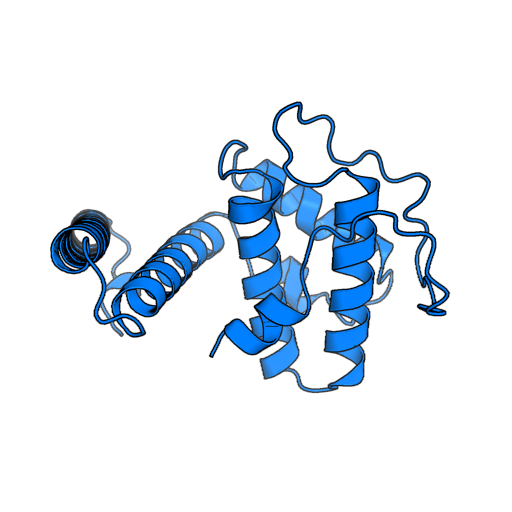
ATOM 1361 O O . LYS A 1 167 ? -14.975 18.814 3.066 1.00 56.31 167 LYS A O 1
ATOM 1366 N N . ASP A 1 168 ? -12.740 18.838 3.231 1.00 56.25 168 ASP A N 1
ATOM 1367 C CA . ASP A 1 168 ? -12.477 18.272 1.899 1.00 56.25 168 ASP A CA 1
ATOM 1368 C C . ASP A 1 168 ? -12.896 16.800 1.753 1.00 56.25 168 ASP A C 1
ATOM 1370 O O . ASP A 1 168 ? -12.996 16.302 0.635 1.00 56.25 168 ASP A O 1
ATOM 1374 N N . PHE A 1 169 ? -13.147 16.072 2.849 1.00 50.25 169 PHE A N 1
ATOM 1375 C CA . PHE A 1 169 ? -13.650 14.692 2.753 1.00 50.25 169 PHE A CA 1
ATOM 1376 C C . PHE A 1 169 ? -15.175 14.623 2.547 1.00 50.25 169 PHE A C 1
ATOM 1378 O O . PHE A 1 169 ? -15.685 13.599 2.107 1.00 50.25 169 PHE A O 1
ATOM 1385 N N . VAL A 1 170 ? -15.902 15.712 2.826 1.00 47.66 170 VAL A N 1
ATOM 1386 C CA . VAL A 1 170 ? -17.378 15.761 2.811 1.00 47.66 170 VAL A CA 1
ATOM 1387 C C . VAL A 1 170 ? -17.940 16.163 1.430 1.00 47.66 170 VAL A C 1
ATOM 1389 O O . VAL A 1 170 ? -19.146 16.114 1.220 1.00 47.66 170 VAL A O 1
ATOM 1392 N N . MET A 1 171 ? -17.090 16.549 0.468 1.00 33.38 171 MET A N 1
ATOM 1393 C CA . MET A 1 171 ? -17.500 17.174 -0.804 1.00 33.38 171 MET A CA 1
ATOM 1394 C C . MET A 1 171 ? -17.251 16.340 -2.079 1.00 33.38 171 MET A C 1
ATOM 1396 O O . MET A 1 171 ? -16.954 16.905 -3.129 1.00 33.38 171 MET A O 1
ATOM 1400 N N . ASN A 1 172 ? -17.418 15.015 -2.026 1.00 35.97 172 ASN A N 1
ATOM 1401 C CA . ASN A 1 172 ? -17.636 14.202 -3.235 1.00 35.97 172 ASN A CA 1
ATOM 1402 C C . ASN A 1 172 ? -18.800 13.232 -3.054 1.00 35.97 172 ASN A C 1
ATOM 1404 O O . ASN A 1 172 ? -18.747 12.443 -2.085 1.00 35.97 172 ASN A O 1
#

pLDDT: mean 78.23, std 15.3, range [33.38, 94.0]

Sequence (172 aa):
SFTVYENQLSCVKDNEDGSTVIITGNCNDFNGLDLKWTKCSSIQTCRAVENFLNHLQSMNKASYTENGCKYMYYWLYVVVLDSKPSHSVTIELYKDLINRYDNTTIFDKCKNQWNEKKFEKLIKILTLYNNFNKVYPTLHEGKCERANECVSTYMGYIEECANSDDKDFVMN